Protein AF-A0A9E1MCG1-F1 (afdb_monomer)

pLDDT: mean 86.54, std 9.14, range [44.03, 93.31]

Sequence (61 aa):
VYTPLVQKDEYLDHESSSFLKRFYNGSLSTMLANFIEKDQLSDREIENLQELLAQRSNHEK

Solvent-accessible surface area (backbone atoms only — not comparable to full-atom values): 3695 Å² total; per-residue (Å²): 136,91,75,81,93,64,59,68,65,64,48,48,57,54,48,51,53,51,49,34,42,74,78,34,76,57,34,66,67,56,48,52,49,55,35,54,77,65,69,71,54,52,73,67,56,52,51,53,50,52,50,56,50,50,54,55,63,57,69,76,107

Structure (mmCIF, N/CA/C/O backbone):
data_AF-A0A9E1MCG1-F1
#
_entry.id   AF-A0A9E1MCG1-F1
#
loop_
_atom_site.group_PDB
_atom_site.id
_atom_site.type_symbol
_atom_site.label_atom_id
_atom_site.label_alt_id
_atom_site.label_comp_id
_atom_site.label_asym_id
_atom_site.label_entity_id
_atom_site.label_seq_id
_atom_site.pdbx_PDB_ins_code
_atom_site.Cartn_x
_atom_site.Cartn_y
_atom_site.Cartn_z
_atom_site.occupancy
_atom_site.B_iso_or_equiv
_atom_site.auth_seq_id
_atom_site.auth_comp_id
_atom_site.auth_asym_id
_atom_site.auth_atom_id
_atom_site.pdbx_PDB_model_num
ATOM 1 N N . VAL A 1 1 ? 10.781 1.233 -34.219 1.00 76.94 1 VAL A N 1
ATOM 2 C CA . VAL A 1 1 ? 9.860 0.672 -33.203 1.00 76.94 1 VAL A CA 1
ATOM 3 C C . VAL A 1 1 ? 10.609 0.671 -31.886 1.00 76.94 1 VAL A C 1
ATOM 5 O O . VAL A 1 1 ? 11.739 0.204 -31.879 1.00 76.94 1 VAL A O 1
ATOM 8 N N . TYR A 1 2 ? 10.046 1.259 -30.833 1.00 73.56 2 TYR A N 1
ATOM 9 C CA . TYR A 1 2 ? 10.650 1.234 -29.499 1.00 73.56 2 TYR A CA 1
ATOM 10 C C . TYR A 1 2 ? 10.055 0.071 -28.711 1.00 73.56 2 TYR A C 1
ATOM 12 O O . TYR A 1 2 ? 8.837 -0.100 -28.704 1.00 73.56 2 TYR A O 1
ATOM 20 N N . THR A 1 3 ? 10.909 -0.721 -28.073 1.00 84.44 3 THR A N 1
ATOM 21 C CA . THR A 1 3 ? 10.516 -1.841 -27.212 1.00 84.44 3 THR A CA 1
ATOM 22 C C . THR A 1 3 ? 11.156 -1.674 -25.836 1.00 84.44 3 THR A C 1
ATOM 24 O O . THR A 1 3 ? 12.315 -1.257 -25.763 1.00 84.44 3 THR A O 1
ATOM 27 N N . PRO A 1 4 ? 10.423 -1.964 -24.750 1.00 87.06 4 PRO A N 1
ATOM 28 C CA . PRO A 1 4 ? 10.937 -1.811 -23.394 1.00 87.06 4 PRO A CA 1
ATOM 29 C C . PRO A 1 4 ? 12.102 -2.776 -23.130 1.00 87.06 4 PRO A C 1
ATOM 31 O O . PRO A 1 4 ? 12.053 -3.935 -23.537 1.00 87.06 4 PRO A O 1
ATOM 34 N N . LEU A 1 5 ? 13.146 -2.281 -22.452 1.00 90.12 5 LEU A N 1
ATOM 35 C CA . LEU A 1 5 ? 14.308 -3.083 -22.039 1.00 90.12 5 LEU A CA 1
ATOM 36 C C . LEU A 1 5 ? 14.064 -3.885 -20.754 1.00 90.12 5 LEU A C 1
ATOM 38 O O . LEU A 1 5 ? 14.780 -4.846 -20.500 1.00 90.12 5 LEU A O 1
ATOM 42 N N . VAL A 1 6 ? 13.082 -3.476 -19.953 1.00 90.38 6 VAL A N 1
ATOM 43 C CA . VAL A 1 6 ? 12.719 -4.107 -18.680 1.00 90.38 6 VAL A CA 1
ATOM 44 C C . VAL A 1 6 ? 11.294 -4.622 -18.737 1.00 90.38 6 VAL A C 1
ATOM 46 O O . VAL A 1 6 ? 10.429 -4.037 -19.40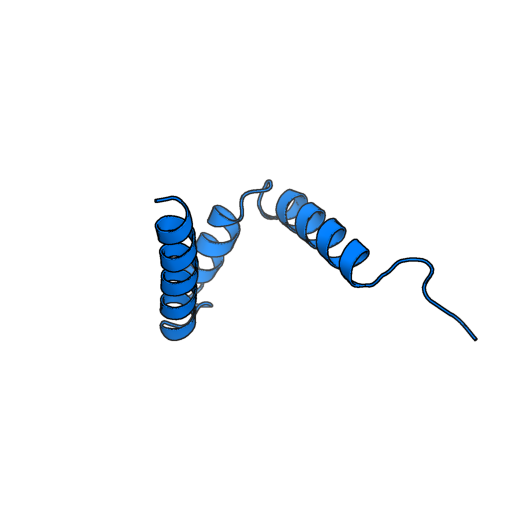0 1.00 90.38 6 VAL A O 1
ATOM 49 N N . GLN A 1 7 ? 11.052 -5.726 -18.038 1.00 92.25 7 GLN A N 1
ATOM 50 C CA . GLN A 1 7 ? 9.707 -6.254 -17.892 1.00 92.25 7 GLN A CA 1
ATOM 51 C C . GLN A 1 7 ? 8.886 -5.354 -16.967 1.00 92.25 7 GLN A C 1
ATOM 53 O O . GLN A 1 7 ? 9.404 -4.731 -16.041 1.00 92.25 7 GLN A O 1
ATOM 58 N N . LYS A 1 8 ? 7.581 -5.272 -17.238 1.00 90.12 8 LYS A N 1
ATOM 59 C CA . LYS A 1 8 ? 6.665 -4.421 -16.473 1.00 90.12 8 LYS A CA 1
ATOM 60 C C . LYS A 1 8 ? 6.625 -4.822 -14.999 1.00 90.12 8 LYS A C 1
ATOM 62 O O . LYS A 1 8 ? 6.632 -3.943 -14.147 1.00 90.12 8 LYS A O 1
ATOM 67 N N . ASP A 1 9 ? 6.591 -6.120 -14.723 1.00 91.50 9 ASP A N 1
ATOM 68 C CA . ASP A 1 9 ? 6.456 -6.642 -13.362 1.00 91.50 9 ASP A CA 1
ATOM 69 C C . ASP A 1 9 ? 7.707 -6.335 -12.529 1.00 91.50 9 ASP A C 1
ATOM 71 O O . ASP A 1 9 ? 7.601 -5.777 -11.442 1.00 91.50 9 ASP A O 1
ATOM 75 N N . GLU A 1 10 ? 8.896 -6.539 -13.106 1.00 90.69 10 GLU A N 1
ATOM 76 C CA . GLU A 1 10 ? 10.174 -6.171 -12.482 1.00 90.69 10 GLU A CA 1
ATOM 77 C C . GLU A 1 10 ? 10.240 -4.670 -12.151 1.00 90.69 10 GLU A C 1
ATOM 79 O O . GLU A 1 10 ? 10.662 -4.275 -11.062 1.00 90.69 10 GLU A O 1
ATOM 84 N N . TYR A 1 11 ? 9.778 -3.821 -13.074 1.00 92.88 11 TYR A N 1
ATOM 85 C CA . TYR A 1 11 ? 9.707 -2.383 -12.833 1.00 92.88 11 TYR A CA 1
ATOM 86 C C . TYR A 1 11 ? 8.717 -2.034 -11.716 1.00 92.88 11 TYR A C 1
ATOM 88 O O . TYR A 1 11 ? 9.033 -1.210 -10.860 1.00 92.88 11 TYR A O 1
ATOM 96 N N . LEU A 1 12 ? 7.531 -2.649 -11.707 1.00 91.62 12 LEU A N 1
ATOM 97 C CA . LEU A 1 12 ? 6.504 -2.383 -10.701 1.00 91.62 12 LEU A CA 1
ATOM 98 C C . LEU A 1 12 ? 6.950 -2.792 -9.299 1.00 91.62 12 LEU A C 1
ATOM 100 O O . LEU A 1 12 ? 6.713 -2.034 -8.360 1.00 91.62 12 LEU A O 1
ATOM 104 N N . ASP A 1 13 ? 7.623 -3.929 -9.148 1.00 89.75 13 ASP A N 1
ATOM 105 C CA . ASP A 1 13 ? 8.126 -4.394 -7.852 1.00 89.75 13 ASP A CA 1
ATOM 106 C C . ASP A 1 13 ? 9.212 -3.458 -7.302 1.00 89.75 13 ASP A C 1
ATOM 108 O O . ASP A 1 13 ? 9.193 -3.058 -6.126 1.00 89.75 13 ASP A O 1
ATOM 112 N N . HIS A 1 14 ? 10.138 -3.047 -8.174 1.00 91.12 14 HIS A N 1
ATOM 113 C CA . HIS A 1 14 ? 11.196 -2.108 -7.820 1.00 91.12 14 HIS A CA 1
ATOM 114 C C . HIS A 1 14 ? 10.634 -0.722 -7.471 1.00 91.12 14 HIS A C 1
ATOM 116 O O . HIS A 1 14 ? 10.982 -0.141 -6.437 1.00 91.12 14 HIS A O 1
ATOM 122 N N . GLU A 1 15 ? 9.738 -0.193 -8.306 1.00 92.44 15 GLU A N 1
ATOM 123 C CA . GLU A 1 15 ? 9.142 1.126 -8.102 1.00 92.44 15 GLU A CA 1
ATOM 124 C C . GLU A 1 15 ? 8.233 1.150 -6.871 1.00 92.44 15 GLU A C 1
ATOM 126 O O . GLU A 1 15 ? 8.301 2.099 -6.094 1.00 92.44 15 GLU A O 1
ATOM 131 N N . SER A 1 16 ? 7.460 0.089 -6.612 1.00 89.81 16 SER A N 1
ATOM 132 C CA . SER A 1 16 ? 6.622 -0.019 -5.407 1.00 89.81 16 SER A CA 1
ATOM 133 C C . SER A 1 16 ? 7.462 0.052 -4.130 1.00 89.81 16 SER A C 1
ATOM 135 O O . SER A 1 16 ? 7.125 0.779 -3.192 1.00 89.81 16 SER A O 1
ATOM 137 N N . SER A 1 17 ? 8.608 -0.637 -4.110 1.00 89.75 17 SER A N 1
ATOM 138 C CA . SER A 1 17 ? 9.547 -0.599 -2.982 1.00 89.75 17 SER A CA 1
ATOM 139 C C . SER A 1 17 ? 10.184 0.785 -2.808 1.00 89.75 17 SER A C 1
ATOM 141 O O . SER A 1 17 ? 10.278 1.304 -1.691 1.00 89.75 17 SER A O 1
ATOM 143 N N . SER A 1 18 ? 10.598 1.410 -3.915 1.00 92.50 18 SER A N 1
ATOM 144 C CA . SER A 1 18 ? 11.167 2.763 -3.938 1.00 92.50 18 SER A CA 1
ATOM 145 C C . SER A 1 18 ? 10.165 3.815 -3.443 1.00 92.50 18 SER A C 1
ATOM 147 O O . SER A 1 18 ? 10.485 4.637 -2.578 1.00 92.50 18 SER A O 1
ATOM 149 N N . PHE A 1 19 ? 8.923 3.737 -3.924 1.00 92.75 19 PHE A N 1
ATOM 150 C CA . PHE A 1 19 ? 7.805 4.587 -3.530 1.00 92.75 19 PHE A CA 1
ATOM 151 C C . PHE A 1 19 ? 7.528 4.487 -2.027 1.00 92.75 19 PHE A C 1
ATOM 153 O O . PHE A 1 19 ? 7.540 5.504 -1.326 1.00 92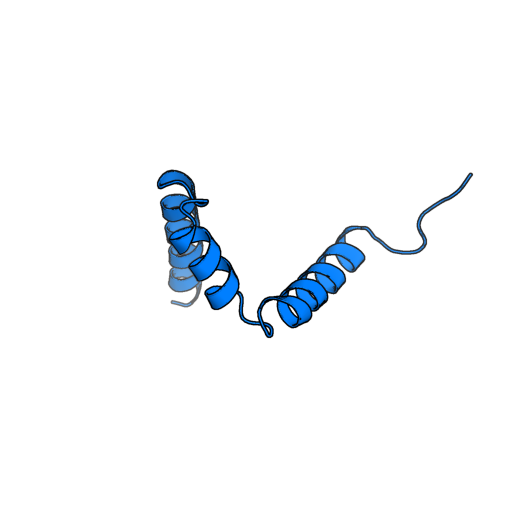.75 19 PHE A O 1
ATOM 160 N N . LEU A 1 20 ? 7.367 3.267 -1.505 1.00 91.75 20 LEU A N 1
ATOM 161 C CA . LEU A 1 20 ? 7.145 3.044 -0.0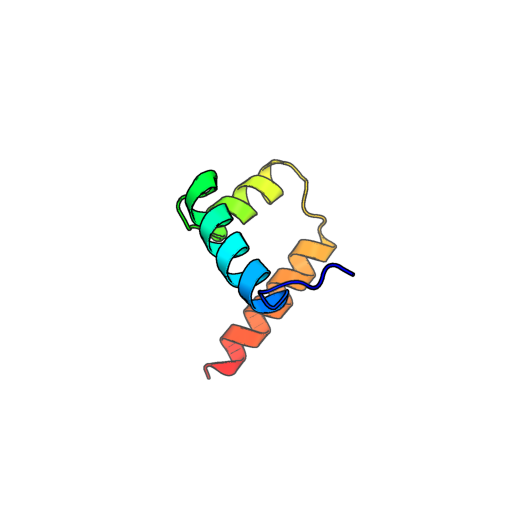76 1.00 91.75 20 LEU A CA 1
ATOM 162 C C . LEU A 1 20 ? 8.283 3.617 0.766 1.00 91.75 20 LEU A C 1
ATOM 164 O O . LEU A 1 20 ? 8.036 4.286 1.770 1.00 91.75 20 LEU A O 1
ATOM 168 N N . LYS A 1 21 ? 9.536 3.408 0.349 1.00 91.56 21 LYS A N 1
ATOM 169 C CA . LYS A 1 21 ? 10.708 3.933 1.056 1.00 91.56 21 LYS A CA 1
ATOM 170 C C . LYS A 1 21 ? 10.737 5.460 1.085 1.00 91.56 21 LYS A C 1
ATOM 172 O O . LYS A 1 21 ? 11.066 6.039 2.117 1.00 91.56 21 LYS A O 1
ATOM 177 N N . ARG A 1 22 ? 10.396 6.105 -0.032 1.00 93.31 22 ARG A N 1
ATOM 178 C CA . ARG A 1 22 ? 10.470 7.560 -0.195 1.00 93.31 22 ARG A CA 1
ATOM 179 C C . ARG A 1 22 ? 9.358 8.309 0.535 1.00 93.31 22 ARG A C 1
ATOM 181 O O . ARG A 1 22 ? 9.630 9.369 1.089 1.00 93.31 22 ARG A O 1
ATOM 188 N N . PHE A 1 23 ? 8.129 7.796 0.504 1.00 88.81 23 PHE A N 1
ATOM 189 C CA . PHE A 1 23 ? 6.953 8.519 1.009 1.00 88.81 23 PHE A CA 1
ATOM 190 C C . PHE A 1 23 ? 6.449 8.016 2.360 1.00 88.81 23 PHE A C 1
ATOM 192 O O . PHE A 1 23 ? 5.824 8.776 3.094 1.00 88.81 23 PHE A O 1
ATOM 199 N N . TYR A 1 24 ? 6.741 6.761 2.702 1.00 90.31 24 TYR A N 1
ATOM 200 C CA . TYR A 1 24 ? 6.210 6.103 3.897 1.00 90.31 24 TYR A CA 1
ATOM 201 C C . TYR A 1 24 ? 7.299 5.405 4.720 1.00 90.31 24 TYR A C 1
ATOM 203 O O . TYR A 1 24 ? 7.007 4.501 5.499 1.00 90.31 24 TYR A O 1
ATOM 211 N N . ASN A 1 25 ? 8.568 5.789 4.538 1.00 88.06 25 ASN A N 1
ATOM 212 C CA . ASN A 1 25 ? 9.727 5.229 5.245 1.00 88.06 25 ASN A CA 1
ATOM 213 C C . ASN A 1 25 ? 9.833 3.691 5.151 1.00 88.06 25 ASN A C 1
ATOM 215 O O . ASN A 1 25 ? 10.403 3.045 6.025 1.00 88.06 25 ASN A O 1
ATOM 219 N N . GLY A 1 26 ? 9.283 3.097 4.089 1.00 85.94 26 GLY A N 1
ATOM 220 C CA . GLY A 1 26 ? 9.249 1.648 3.875 1.00 85.94 26 GLY A CA 1
ATOM 221 C C . GLY A 1 26 ? 8.141 0.924 4.648 1.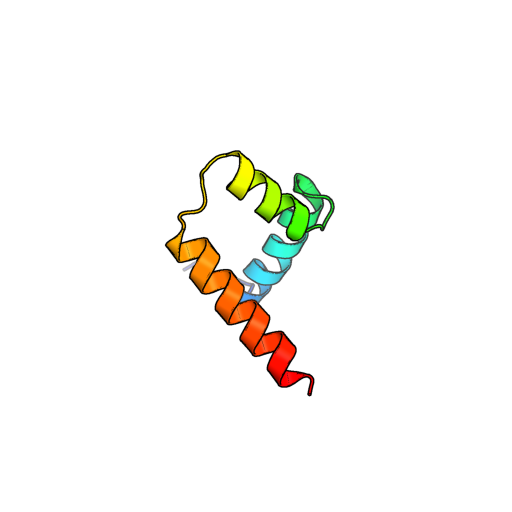00 85.94 26 GLY A C 1
ATOM 222 O O . GLY A 1 26 ? 8.065 -0.298 4.584 1.00 85.94 26 GLY A O 1
ATOM 223 N N . SER A 1 27 ? 7.277 1.652 5.359 1.00 89.69 27 SER A N 1
ATOM 224 C CA . SER A 1 27 ? 6.174 1.093 6.139 1.00 89.69 27 SER A CA 1
ATOM 225 C C . SER A 1 27 ? 4.868 1.131 5.347 1.00 89.69 27 SER A C 1
ATOM 227 O O . SER A 1 27 ? 4.219 2.173 5.218 1.00 89.69 27 SER A O 1
ATOM 229 N N . LEU A 1 28 ? 4.441 -0.038 4.865 1.00 86.62 28 LEU A N 1
ATOM 230 C CA . LEU A 1 28 ? 3.122 -0.201 4.248 1.00 86.62 28 LEU A CA 1
ATOM 231 C C . LEU A 1 28 ? 1.990 0.092 5.247 1.00 86.62 28 LEU A C 1
ATOM 233 O O . LEU A 1 28 ? 0.978 0.679 4.877 1.00 86.62 28 LEU A O 1
ATOM 237 N N . SER A 1 29 ? 2.180 -0.236 6.527 1.00 87.44 29 SER A N 1
ATOM 238 C CA . SER A 1 29 ? 1.211 0.073 7.584 1.00 87.44 29 SER A CA 1
ATOM 239 C C . SER A 1 29 ? 0.985 1.579 7.729 1.00 87.44 29 SER A C 1
ATOM 241 O O . SER A 1 29 ? -0.147 2.015 7.909 1.00 87.44 29 SER A O 1
ATOM 243 N N . THR A 1 30 ? 2.042 2.386 7.592 1.00 88.19 30 THR A N 1
ATOM 244 C CA . THR A 1 30 ? 1.940 3.853 7.637 1.00 88.19 30 THR A CA 1
ATOM 245 C C . THR A 1 30 ? 1.219 4.396 6.409 1.00 88.19 30 THR A C 1
ATOM 247 O O . THR A 1 30 ? 0.426 5.328 6.528 1.00 88.19 30 THR A O 1
ATOM 250 N N . MET A 1 31 ? 1.458 3.813 5.231 1.00 89.75 31 MET A N 1
ATOM 251 C CA . MET A 1 31 ? 0.688 4.139 4.031 1.00 89.75 31 MET A CA 1
ATOM 252 C C . MET A 1 31 ? -0.803 3.888 4.273 1.00 89.75 31 MET A C 1
ATOM 254 O O . MET A 1 31 ? -1.592 4.818 4.149 1.00 89.75 31 MET A O 1
ATOM 258 N N . LEU A 1 32 ? -1.179 2.676 4.686 1.00 87.50 32 LEU A N 1
ATOM 259 C CA . LEU A 1 32 ? -2.578 2.301 4.912 1.00 87.50 32 LEU A CA 1
ATOM 260 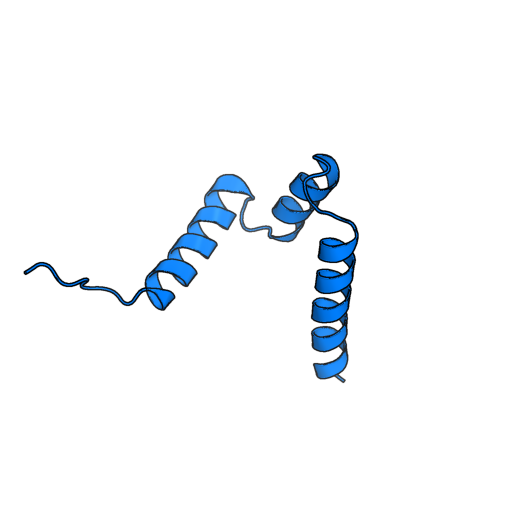C C . LEU A 1 32 ? -3.253 3.150 5.997 1.00 87.50 32 LEU A C 1
ATOM 262 O O . LEU A 1 32 ? -4.378 3.595 5.794 1.00 87.50 32 LEU A O 1
ATOM 266 N N . ALA A 1 33 ? -2.556 3.446 7.098 1.00 87.44 33 ALA A N 1
ATOM 267 C CA . ALA A 1 33 ? -3.068 4.335 8.141 1.00 87.44 33 ALA A CA 1
ATOM 268 C C . ALA A 1 33 ? -3.445 5.718 7.581 1.00 87.44 33 ALA A C 1
ATOM 270 O O . ALA A 1 33 ? -4.539 6.204 7.846 1.00 87.44 33 ALA A O 1
ATOM 271 N N . ASN A 1 34 ? -2.598 6.306 6.725 1.00 89.38 34 ASN A N 1
ATOM 272 C CA . ASN A 1 34 ? -2.902 7.586 6.078 1.00 89.38 34 ASN A CA 1
ATOM 273 C C . ASN A 1 34 ? -4.143 7.525 5.174 1.00 89.38 34 ASN A C 1
ATOM 275 O O . ASN A 1 34 ? -4.858 8.517 5.062 1.00 89.38 34 ASN A O 1
ATOM 279 N N . PHE A 1 35 ? -4.388 6.403 4.491 1.00 89.06 35 PHE A N 1
ATOM 280 C CA . PHE A 1 35 ? -5.584 6.264 3.655 1.00 89.06 35 PHE A CA 1
ATOM 281 C C . PHE A 1 35 ? -6.859 6.117 4.492 1.00 89.06 35 PHE A C 1
ATOM 283 O O . PHE A 1 35 ? -7.884 6.688 4.125 1.00 89.06 35 PHE A O 1
ATOM 290 N N . ILE A 1 36 ? -6.786 5.408 5.623 1.00 87.31 36 ILE A N 1
ATOM 291 C CA . ILE A 1 36 ? -7.899 5.289 6.574 1.00 87.31 36 ILE A CA 1
ATOM 292 C C . ILE A 1 36 ? -8.212 6.659 7.191 1.00 87.31 36 ILE A C 1
ATOM 294 O O . ILE A 1 36 ? -9.362 7.080 7.200 1.00 87.31 36 ILE A O 1
ATOM 298 N N . GLU A 1 37 ? -7.194 7.398 7.643 1.00 86.44 37 GLU A N 1
ATOM 299 C CA . GLU A 1 37 ? -7.368 8.740 8.224 1.00 86.44 37 GLU A CA 1
ATOM 300 C C . GLU A 1 37 ? -7.980 9.747 7.244 1.00 86.44 37 GLU A C 1
ATOM 302 O O . GLU A 1 37 ? -8.682 10.671 7.652 1.00 86.44 37 GLU A O 1
ATOM 307 N N . LYS A 1 38 ? -7.709 9.584 5.946 1.00 88.38 38 LYS A N 1
ATOM 308 C CA . LYS A 1 38 ? -8.235 10.457 4.892 1.00 88.38 38 LYS A CA 1
ATOM 309 C C . LYS A 1 38 ? -9.588 10.012 4.342 1.00 88.38 38 LYS A C 1
ATOM 311 O O . LYS A 1 38 ? -10.038 10.623 3.375 1.00 88.38 38 LYS A O 1
ATOM 316 N N . ASP A 1 39 ? -10.200 8.976 4.920 1.00 82.50 39 ASP A N 1
ATOM 317 C CA . ASP A 1 39 ? -11.459 8.388 4.444 1.00 82.50 39 ASP A CA 1
ATOM 318 C C . ASP A 1 39 ? -11.388 8.003 2.949 1.00 82.50 39 ASP A C 1
ATOM 320 O O . ASP A 1 39 ? -12.328 8.145 2.170 1.00 82.50 39 ASP A O 1
ATOM 324 N N . GLN A 1 40 ? -10.191 7.589 2.512 1.00 85.44 40 GLN A N 1
ATOM 325 C CA . GLN A 1 40 ? -9.895 7.197 1.130 1.00 85.44 40 GLN A CA 1
ATOM 326 C C . GLN A 1 40 ? -10.008 5.687 0.916 1.00 85.44 40 GLN A C 1
ATOM 328 O O . GLN A 1 40 ? -9.777 5.213 -0.194 1.00 85.44 40 GLN A O 1
ATOM 333 N N . LEU A 1 41 ? -10.327 4.942 1.974 1.00 84.19 41 LEU A N 1
ATOM 334 C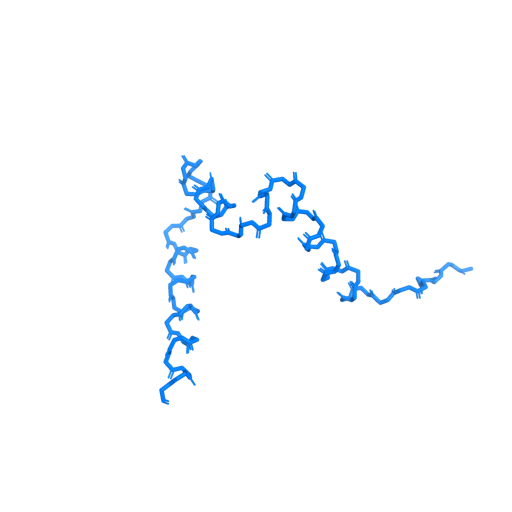 CA . LEU A 1 41 ? -10.562 3.508 1.951 1.00 84.19 41 LEU A CA 1
ATOM 335 C C . LEU A 1 41 ? -12.018 3.266 2.331 1.00 84.19 41 LEU A C 1
ATOM 337 O O . LEU A 1 41 ? -12.432 3.584 3.441 1.00 84.19 41 LEU A O 1
ATOM 341 N N . SER A 1 42 ? -12.784 2.701 1.406 1.00 87.31 42 SER A N 1
ATOM 342 C CA . SER A 1 42 ? -14.164 2.311 1.676 1.00 87.31 42 SER A CA 1
ATOM 343 C C . SER A 1 42 ? -14.228 1.095 2.602 1.00 87.31 42 SER A C 1
ATOM 345 O O . SER A 1 42 ? -13.325 0.256 2.612 1.00 87.31 42 SER A O 1
ATOM 347 N N . ASP A 1 43 ? -15.348 0.934 3.310 1.00 86.94 43 ASP A N 1
ATOM 348 C CA . ASP A 1 43 ? -15.578 -0.216 4.199 1.00 86.94 43 ASP A CA 1
ATOM 349 C C . ASP A 1 43 ? -15.363 -1.561 3.485 1.00 86.94 43 ASP A C 1
ATOM 351 O O . ASP A 1 43 ? -14.777 -2.488 4.038 1.00 86.94 43 ASP A O 1
ATOM 355 N N . ARG A 1 44 ? -15.756 -1.645 2.207 1.00 89.81 44 ARG A N 1
ATOM 356 C CA . ARG A 1 44 ? -15.564 -2.843 1.373 1.00 89.81 44 ARG A CA 1
ATOM 357 C C . ARG A 1 44 ? -14.092 -3.137 1.095 1.00 89.81 44 ARG A C 1
ATOM 359 O O . ARG A 1 44 ? -13.693 -4.295 1.032 1.00 89.81 44 ARG A O 1
ATOM 366 N N . GLU A 1 45 ? -13.281 -2.105 0.881 1.00 87.31 45 GLU A N 1
ATOM 3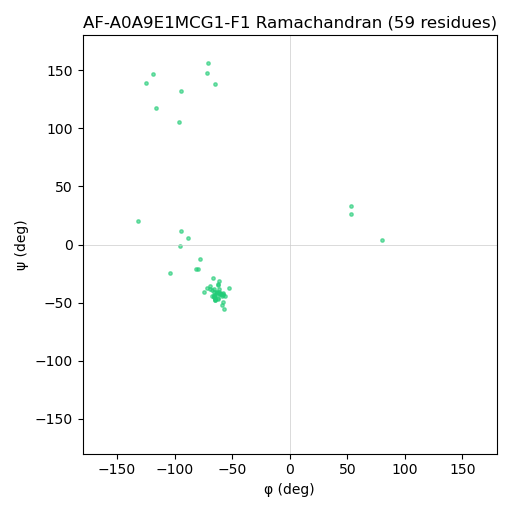67 C CA . GLU A 1 45 ? -11.839 -2.270 0.679 1.00 87.31 45 GLU A CA 1
ATOM 368 C C . GLU A 1 45 ? -11.152 -2.713 1.972 1.00 87.31 45 GLU A C 1
ATOM 370 O O . GLU A 1 45 ? -10.253 -3.551 1.926 1.00 87.31 45 GLU A O 1
ATOM 375 N N . ILE A 1 46 ? -11.617 -2.217 3.122 1.00 89.12 46 ILE A N 1
ATOM 376 C CA . ILE A 1 46 ? -11.144 -2.655 4.438 1.00 89.12 46 ILE A CA 1
ATOM 377 C C . ILE A 1 46 ? -11.500 -4.128 4.673 1.00 89.12 46 ILE A C 1
ATOM 379 O O . ILE A 1 46 ? -10.619 -4.899 5.056 1.00 89.12 46 ILE A O 1
ATOM 383 N N . GLU A 1 47 ? -12.743 -4.540 4.406 1.00 91.38 47 GLU A N 1
ATOM 384 C CA . GLU A 1 47 ? -13.175 -5.943 4.517 1.00 91.38 47 GLU A CA 1
ATOM 385 C C . GLU A 1 47 ? -12.331 -6.866 3.628 1.00 91.38 47 GLU A C 1
ATOM 387 O O . GLU A 1 47 ? -11.755 -7.837 4.118 1.00 91.38 47 GLU A O 1
ATOM 392 N N . ASN A 1 48 ? -12.155 -6.517 2.350 1.00 91.56 48 ASN A N 1
ATOM 393 C CA . ASN A 1 48 ? -11.324 -7.298 1.429 1.00 91.56 48 ASN A CA 1
ATOM 394 C C . ASN A 1 48 ? -9.876 -7.439 1.933 1.00 91.56 48 ASN A C 1
ATOM 396 O O . ASN A 1 48 ? -9.283 -8.515 1.853 1.00 91.56 48 ASN A O 1
ATOM 400 N N . LEU A 1 49 ? -9.287 -6.365 2.469 1.00 89.25 49 LEU A N 1
ATOM 401 C CA . LEU A 1 49 ? -7.938 -6.411 3.037 1.00 89.25 49 LEU A CA 1
ATOM 402 C C . LEU A 1 49 ? -7.868 -7.305 4.280 1.00 89.25 49 LEU A C 1
ATOM 404 O O . LEU A 1 49 ? -6.907 -8.062 4.427 1.00 89.25 49 LEU A O 1
ATOM 408 N N . GLN A 1 50 ? -8.870 -7.247 5.160 1.00 89.75 50 GLN A N 1
ATOM 409 C CA . GLN A 1 50 ? -8.951 -8.124 6.330 1.00 89.75 50 GLN A CA 1
ATOM 410 C C . GLN A 1 50 ? -9.041 -9.597 5.923 1.00 89.75 50 GLN A C 1
ATOM 412 O O . GLN A 1 50 ? -8.338 -10.426 6.503 1.00 89.75 50 GLN A O 1
ATOM 417 N N . GLU A 1 51 ? -9.834 -9.922 4.900 1.00 92.94 51 GLU A N 1
ATOM 418 C CA . GLU A 1 51 ? -9.924 -11.284 4.369 1.00 92.94 51 GLU A CA 1
ATOM 419 C C . GLU A 1 51 ? -8.582 -11.771 3.814 1.00 92.94 51 GLU A C 1
ATOM 421 O O . GLU A 1 51 ? -8.138 -12.867 4.161 1.00 92.94 5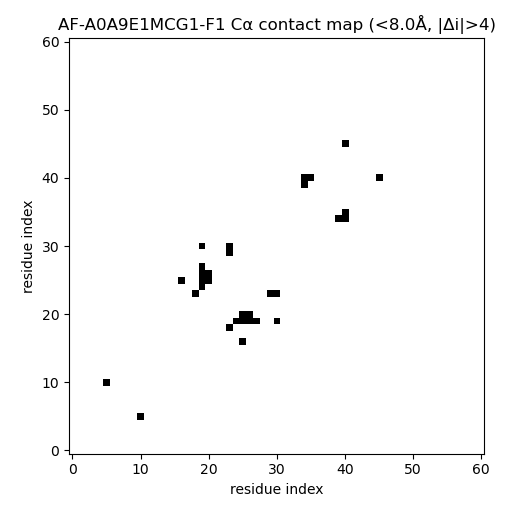1 GLU A O 1
ATOM 426 N N . LEU A 1 52 ? -7.893 -10.954 3.010 1.00 90.62 52 LEU A N 1
ATOM 427 C CA . LEU A 1 52 ? -6.575 -11.298 2.461 1.00 90.62 52 LEU A CA 1
ATOM 428 C C . LEU A 1 52 ? -5.534 -11.539 3.565 1.00 90.62 52 LEU A C 1
ATOM 430 O O . LEU A 1 52 ? -4.744 -12.485 3.491 1.00 90.62 52 LEU A O 1
ATOM 434 N N . LEU A 1 53 ? -5.539 -10.708 4.611 1.00 88.31 53 LEU A N 1
ATOM 435 C CA . LEU A 1 53 ? -4.656 -10.872 5.767 1.00 88.31 53 LEU A CA 1
ATOM 436 C C . LEU A 1 53 ? -4.984 -12.151 6.547 1.00 88.31 53 LEU A C 1
ATOM 438 O O . LEU A 1 53 ? -4.075 -12.916 6.871 1.00 88.31 53 LEU A O 1
ATOM 442 N N . ALA A 1 54 ? -6.268 -12.423 6.793 1.00 91.19 54 ALA A N 1
ATOM 443 C CA . ALA A 1 54 ? -6.720 -13.627 7.485 1.00 91.19 54 ALA A CA 1
ATOM 444 C C . ALA A 1 54 ? -6.370 -14.906 6.708 1.00 91.19 54 ALA A C 1
ATOM 446 O O . ALA A 1 54 ? -5.912 -15.883 7.303 1.00 91.19 54 ALA A O 1
ATOM 447 N N . GLN A 1 55 ? -6.524 -14.899 5.380 1.00 91.19 55 GLN A N 1
ATOM 448 C CA . GLN A 1 55 ? -6.112 -16.007 4.513 1.00 91.19 55 GLN A CA 1
ATOM 449 C C . GLN A 1 55 ? -4.615 -16.295 4.649 1.00 91.19 55 GLN A C 1
ATOM 451 O O . GLN A 1 55 ? -4.224 -17.453 4.801 1.00 91.19 55 GLN A O 1
ATOM 456 N N . ARG A 1 56 ? -3.779 -15.251 4.666 1.00 87.25 56 ARG A N 1
ATOM 457 C CA . ARG A 1 56 ? -2.331 -15.401 4.840 1.00 87.25 56 ARG A CA 1
ATOM 458 C C . ARG A 1 56 ? -1.964 -15.935 6.226 1.00 87.25 56 ARG A C 1
ATOM 460 O O . ARG A 1 56 ? -1.167 -16.861 6.311 1.00 87.25 56 ARG A O 1
ATOM 467 N N . SER A 1 57 ? -2.569 -15.414 7.295 1.00 80.56 57 SER A N 1
ATOM 468 C CA . SER A 1 57 ? -2.316 -15.882 8.668 1.00 80.56 57 SER A CA 1
ATOM 469 C C . SER A 1 57 ? -2.792 -17.316 8.919 1.00 80.56 57 SER A C 1
ATOM 471 O O . SER A 1 57 ? -2.222 -18.017 9.751 1.00 80.56 57 SER A O 1
ATOM 473 N N . ASN A 1 58 ? -3.821 -17.770 8.201 1.00 72.31 58 ASN A N 1
ATOM 474 C CA . ASN A 1 58 ? -4.292 -19.153 8.271 1.00 72.31 58 ASN A CA 1
ATOM 475 C C . ASN A 1 58 ? -3.429 -20.125 7.450 1.00 72.31 58 ASN A C 1
ATOM 477 O O . ASN A 1 58 ? -3.449 -21.316 7.738 1.00 72.31 58 ASN A O 1
ATOM 4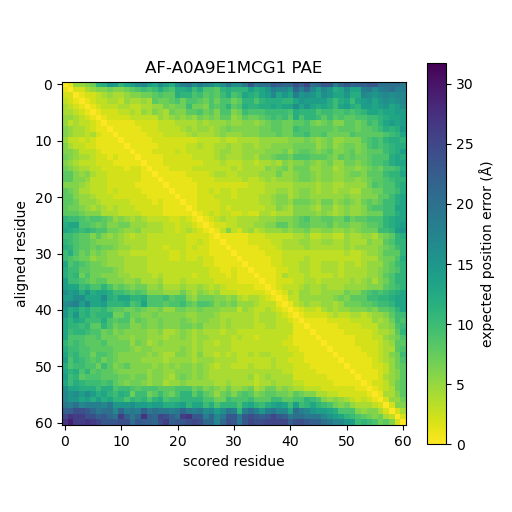81 N N . HIS A 1 59 ? -2.667 -19.643 6.460 1.00 57.16 59 HIS A N 1
ATOM 482 C CA . HIS A 1 59 ? -1.735 -20.464 5.676 1.00 57.16 59 HIS A CA 1
ATOM 483 C C . HIS A 1 59 ? -0.421 -20.774 6.422 1.00 57.16 59 HIS A C 1
ATOM 485 O O . HIS A 1 59 ? 0.338 -21.637 5.995 1.00 57.16 59 HIS A O 1
ATOM 491 N N . GLU A 1 60 ? -0.158 -20.094 7.542 1.00 51.91 60 GLU A N 1
ATOM 492 C CA . GLU A 1 60 ? 1.003 -20.331 8.413 1.00 51.91 60 GLU A CA 1
ATOM 493 C C . GLU A 1 60 ? 0.705 -21.289 9.591 1.00 51.91 60 GLU A C 1
ATOM 495 O O . GLU A 1 60 ? 1.526 -21.403 10.504 1.00 51.91 60 GLU A O 1
ATOM 500 N N . LYS A 1 61 ? -0.450 -21.977 9.591 1.00 44.03 61 LYS A N 1
ATOM 501 C CA . LYS A 1 61 ? -0.811 -23.009 10.581 1.00 44.03 61 LYS A CA 1
ATOM 502 C C . LYS A 1 61 ? -0.777 -24.422 10.015 1.00 44.03 61 LYS A C 1
ATOM 504 O O . LYS A 1 61 ? -1.241 -24.613 8.872 1.00 44.03 61 LYS A O 1
#

Mean predicted aligned error: 6.44 Å

Radius of gyration: 15.78 Å; Cα contacts (8 Å, |Δi|>4): 16; chains: 1; bounding box: 30×34×44 Å

Nearest PDB structures (foldseek):
  1sd4-assembly1_B  TM=9.653E-01  e=8.165E-03  Staphylococcus aureus
  1xsd-assembly1_A-2  TM=8.573E-01  e=1.555E-02  Staphylococcus aureus

Foldseek 3Di:
DDDDPDDPVVVCVVVVQVVCCPPVVSDPVSVVVVCVVVVVADPVNVVVVVVVVVVVVVVVD

Secondary structure (DSSP, 8-state):
----SS-HHHHHHHHHHHHHHHHHTT-HHHHHHHHHHTT-S-HHHHHHHHHHHHHHHHTT-